Protein AF-A0A7C6U0L0-F1 (afdb_monomer)

Structure (mmCIF, N/CA/C/O backbone):
data_AF-A0A7C6U0L0-F1
#
_entry.id   AF-A0A7C6U0L0-F1
#
loop_
_atom_site.group_PDB
_atom_site.id
_atom_site.type_symbol
_atom_site.label_atom_id
_atom_site.label_alt_id
_atom_site.label_comp_id
_atom_site.label_asym_id
_atom_site.label_entity_id
_atom_site.label_seq_id
_atom_site.pdbx_PDB_ins_code
_atom_site.Cartn_x
_atom_site.Cartn_y
_atom_site.Cartn_z
_atom_site.occupancy
_atom_site.B_iso_or_equiv
_atom_site.auth_seq_id
_atom_site.auth_comp_id
_atom_site.auth_asym_id
_atom_site.auth_atom_id
_atom_site.pdbx_PDB_model_num
ATOM 1 N N . MET A 1 1 ? -5.045 2.063 33.786 1.00 40.09 1 MET A N 1
ATOM 2 C CA . MET A 1 1 ? -4.319 2.622 32.617 1.00 40.09 1 MET A CA 1
ATOM 3 C C . MET A 1 1 ? -3.631 1.487 31.844 1.00 40.09 1 MET A C 1
ATOM 5 O O . MET A 1 1 ? -2.686 0.898 32.353 1.00 40.09 1 MET A O 1
ATOM 9 N N . ARG A 1 2 ? -4.124 1.111 30.650 1.00 46.56 2 ARG A N 1
ATOM 10 C CA . ARG A 1 2 ? -3.620 -0.018 29.827 1.00 46.56 2 ARG A CA 1
ATOM 11 C C . ARG A 1 2 ? -2.349 0.372 29.035 1.00 46.56 2 ARG A C 1
ATOM 13 O O . ARG A 1 2 ? -2.424 0.637 27.841 1.00 46.56 2 ARG A O 1
ATOM 20 N N . ARG A 1 3 ? -1.165 0.389 29.665 1.00 53.34 3 ARG A N 1
ATOM 21 C CA . ARG A 1 3 ? 0.123 0.604 28.951 1.00 53.34 3 ARG A CA 1
ATOM 22 C C . ARG A 1 3 ? 0.552 -0.586 28.073 1.00 53.34 3 ARG A C 1
ATOM 24 O O . ARG A 1 3 ? 1.244 -0.391 27.080 1.00 53.34 3 ARG A O 1
ATOM 31 N N . GLN A 1 4 ? 0.091 -1.803 28.380 1.00 57.97 4 GLN A N 1
ATOM 32 C CA . GLN A 1 4 ? 0.482 -3.019 27.649 1.00 57.97 4 GLN A CA 1
ATOM 33 C C . GLN A 1 4 ? 0.001 -3.050 26.186 1.00 57.97 4 GLN A C 1
ATOM 35 O O . GLN A 1 4 ? 0.669 -3.634 25.340 1.00 57.97 4 GLN A O 1
ATOM 40 N N . SER A 1 5 ? -1.125 -2.404 25.855 1.00 67.94 5 SER A N 1
ATOM 41 C CA . SER A 1 5 ? -1.684 -2.457 24.494 1.00 67.94 5 SER A CA 1
ATOM 42 C C . SER A 1 5 ? -0.872 -1.649 23.481 1.00 67.94 5 SER A C 1
ATOM 44 O O . SER A 1 5 ? -0.714 -2.086 22.345 1.00 67.94 5 SER A O 1
ATOM 46 N N . PHE A 1 6 ? -0.365 -0.478 23.876 1.00 76.69 6 PHE A N 1
ATOM 47 C CA . PHE A 1 6 ? 0.367 0.406 22.967 1.00 76.69 6 PHE A CA 1
ATOM 48 C C . PHE A 1 6 ? 1.748 -0.159 22.631 1.00 76.69 6 PHE A C 1
ATOM 50 O O . PHE A 1 6 ? 2.103 -0.254 21.461 1.00 76.69 6 PHE A O 1
ATOM 57 N N . VAL A 1 7 ? 2.485 -0.624 23.647 1.00 84.44 7 VAL A N 1
ATOM 58 C CA . VAL A 1 7 ? 3.805 -1.246 23.456 1.00 84.44 7 VAL A CA 1
ATOM 59 C C . VAL A 1 7 ? 3.685 -2.514 22.611 1.00 84.44 7 VAL A C 1
ATOM 61 O O . VAL A 1 7 ? 4.461 -2.699 21.681 1.00 84.44 7 VAL A O 1
ATOM 64 N N . ARG A 1 8 ? 2.671 -3.354 22.862 1.00 81.69 8 ARG A N 1
ATOM 65 C CA . ARG A 1 8 ? 2.431 -4.566 22.066 1.00 81.69 8 ARG A CA 1
ATOM 66 C C . ARG A 1 8 ? 2.061 -4.240 20.615 1.00 81.69 8 ARG A C 1
ATOM 68 O O . ARG A 1 8 ? 2.573 -4.890 19.713 1.00 81.69 8 ARG A O 1
ATOM 75 N N . GLY A 1 9 ? 1.232 -3.219 20.383 1.00 83.75 9 GLY A N 1
ATOM 76 C CA . GLY A 1 9 ? 0.891 -2.754 19.034 1.00 83.75 9 GLY A CA 1
ATOM 77 C C . GLY A 1 9 ? 2.096 -2.191 18.274 1.00 83.75 9 GLY A C 1
ATOM 78 O O . GLY A 1 9 ? 2.316 -2.555 17.121 1.00 83.75 9 GLY A O 1
ATOM 79 N N . ALA A 1 10 ? 2.918 -1.374 18.936 1.00 87.69 10 ALA A N 1
ATOM 80 C CA . ALA A 1 10 ? 4.152 -0.843 18.361 1.00 87.69 10 ALA A CA 1
ATOM 81 C C . ALA A 1 10 ? 5.148 -1.961 18.016 1.00 87.69 10 ALA A C 1
ATOM 83 O O . ALA A 1 10 ? 5.743 -1.945 16.944 1.00 87.69 10 ALA A O 1
ATOM 84 N N . LEU A 1 11 ? 5.287 -2.967 18.884 1.00 91.12 11 LEU A N 1
ATOM 85 C CA . LEU A 1 11 ? 6.198 -4.092 18.667 1.00 91.12 11 LEU A CA 1
ATOM 86 C C . LEU A 1 11 ? 5.765 -4.953 17.469 1.00 91.12 11 LEU A C 1
ATOM 88 O O . LEU A 1 11 ? 6.601 -5.301 16.638 1.00 91.12 11 LEU A O 1
ATOM 92 N N . ILE A 1 12 ? 4.460 -5.214 17.323 1.00 90.12 12 ILE A N 1
ATOM 93 C CA . ILE A 1 12 ? 3.901 -5.893 16.141 1.00 90.12 12 ILE A CA 1
ATOM 94 C C . ILE A 1 12 ? 4.161 -5.073 14.873 1.00 90.12 12 ILE A C 1
ATOM 96 O O . ILE A 1 12 ? 4.598 -5.636 13.872 1.00 90.12 12 ILE A O 1
ATOM 100 N N . LEU A 1 13 ? 3.932 -3.755 14.909 1.00 87.31 13 LEU A N 1
ATOM 101 C CA . LEU A 1 13 ? 4.148 -2.885 13.751 1.00 87.31 13 LEU A CA 1
ATOM 102 C C . LEU A 1 13 ? 5.622 -2.861 13.323 1.00 87.31 13 LEU A C 1
ATOM 104 O O . LEU A 1 13 ? 5.913 -2.937 12.132 1.00 87.31 13 LEU A O 1
ATOM 108 N N . THR A 1 14 ? 6.548 -2.816 14.283 1.00 92.31 14 THR A N 1
ATOM 109 C CA . THR A 1 14 ? 7.991 -2.870 14.019 1.00 92.31 14 THR A CA 1
ATOM 110 C C . THR A 1 14 ? 8.386 -4.194 13.371 1.00 92.31 14 THR A C 1
ATOM 112 O O . THR A 1 14 ? 9.028 -4.186 12.322 1.00 92.31 14 THR A O 1
ATOM 115 N N . VAL A 1 15 ? 7.967 -5.331 13.938 1.00 94.62 15 VAL A N 1
ATOM 116 C CA . VAL A 1 15 ? 8.275 -6.661 13.380 1.00 94.62 15 VAL A CA 1
ATOM 117 C C . VAL A 1 15 ? 7.663 -6.828 11.987 1.00 94.62 15 VAL A C 1
ATOM 119 O O . VAL A 1 15 ? 8.342 -7.296 11.074 1.00 94.62 15 VAL A O 1
ATOM 122 N N . ALA A 1 16 ? 6.420 -6.384 11.789 1.00 91.94 16 ALA A N 1
ATOM 123 C CA . ALA A 1 16 ? 5.776 -6.386 10.480 1.00 91.94 16 ALA A CA 1
ATOM 124 C C . ALA A 1 16 ? 6.538 -5.511 9.470 1.00 91.94 16 ALA A C 1
ATOM 126 O O . ALA A 1 16 ? 6.775 -5.939 8.343 1.00 91.94 16 ALA A O 1
ATOM 127 N N . GLY A 1 17 ? 6.987 -4.319 9.874 1.00 91.62 17 GLY A N 1
ATOM 128 C CA . GLY A 1 17 ? 7.788 -3.431 9.030 1.00 91.62 17 GLY A CA 1
ATOM 129 C C . GLY A 1 17 ? 9.126 -4.049 8.615 1.00 91.62 17 GLY A C 1
ATOM 130 O O . GLY A 1 17 ? 9.519 -3.947 7.450 1.00 91.62 17 GLY A O 1
ATOM 131 N N . PHE A 1 18 ? 9.801 -4.743 9.536 1.00 94.88 18 PHE A N 1
ATOM 132 C CA . PHE A 1 18 ? 10.998 -5.519 9.209 1.00 94.88 18 PHE A CA 1
ATOM 133 C C . PHE A 1 18 ? 10.685 -6.650 8.230 1.00 94.88 18 PHE A C 1
ATOM 135 O O . PHE A 1 18 ? 11.374 -6.769 7.219 1.00 94.88 18 PHE A O 1
ATOM 142 N N . ALA A 1 19 ? 9.628 -7.430 8.467 1.00 94.50 19 ALA A N 1
ATOM 143 C CA . ALA A 1 19 ? 9.229 -8.518 7.576 1.00 94.50 19 ALA A CA 1
ATOM 144 C C . ALA A 1 19 ? 8.938 -8.022 6.148 1.00 94.50 19 ALA A C 1
ATOM 146 O O . ALA A 1 19 ? 9.449 -8.589 5.184 1.00 94.50 19 ALA A O 1
ATOM 147 N N . VAL A 1 20 ? 8.200 -6.915 6.003 1.00 91.75 20 VAL A N 1
ATOM 148 C CA . VAL A 1 20 ? 7.923 -6.287 4.698 1.00 91.75 20 VAL A CA 1
ATOM 149 C C . VAL A 1 20 ? 9.218 -5.878 3.995 1.00 91.75 20 VAL A C 1
ATOM 151 O O . VAL A 1 20 ? 9.377 -6.130 2.799 1.00 91.75 20 VAL A O 1
ATOM 154 N N . ARG A 1 21 ? 10.174 -5.287 4.723 1.00 89.69 21 ARG A N 1
ATOM 155 C CA . ARG A 1 21 ? 11.481 -4.918 4.160 1.00 89.69 21 ARG A CA 1
ATOM 156 C C . ARG A 1 21 ? 12.303 -6.132 3.737 1.00 89.69 21 ARG A C 1
ATOM 158 O O . ARG A 1 21 ? 12.912 -6.084 2.672 1.00 89.69 21 ARG A O 1
ATOM 165 N N . PHE A 1 22 ? 12.290 -7.210 4.518 1.00 93.88 22 PHE A N 1
ATOM 166 C CA . PHE A 1 22 ? 12.970 -8.460 4.170 1.00 93.88 22 PHE A CA 1
ATOM 167 C C . PHE A 1 22 ? 12.390 -9.093 2.902 1.00 93.88 22 PHE A C 1
ATOM 169 O O . PHE A 1 22 ? 13.144 -9.422 1.987 1.00 93.88 22 PHE A O 1
ATOM 176 N N . ILE A 1 23 ? 11.061 -9.198 2.809 1.00 92.00 23 ILE A N 1
ATOM 177 C CA . ILE A 1 23 ? 10.379 -9.722 1.617 1.00 92.00 23 ILE A CA 1
ATOM 178 C C . ILE A 1 23 ? 10.693 -8.845 0.398 1.00 92.00 23 ILE A C 1
ATOM 180 O O . ILE A 1 23 ? 11.059 -9.360 -0.657 1.00 92.00 23 ILE A O 1
ATOM 184 N N . GLY A 1 24 ? 10.612 -7.519 0.545 1.00 86.44 24 GLY A N 1
ATOM 185 C CA . GLY A 1 24 ? 10.906 -6.580 -0.539 1.00 86.44 24 GLY A CA 1
ATOM 186 C C . GLY A 1 24 ? 12.362 -6.632 -1.014 1.00 86.44 24 GLY A C 1
ATOM 187 O O . GLY A 1 24 ? 12.620 -6.558 -2.216 1.00 86.44 24 GLY A O 1
ATOM 188 N N . ALA A 1 25 ? 13.316 -6.799 -0.095 1.00 87.81 25 ALA A N 1
ATOM 189 C CA . ALA A 1 25 ? 14.725 -6.976 -0.435 1.00 87.81 25 ALA A CA 1
ATOM 190 C C . ALA A 1 25 ? 14.958 -8.292 -1.192 1.00 87.81 25 ALA A C 1
ATOM 192 O O . ALA A 1 25 ? 15.605 -8.285 -2.238 1.00 87.81 25 ALA A O 1
ATOM 193 N N . GLY A 1 26 ? 14.372 -9.398 -0.718 1.00 88.62 26 GLY A N 1
ATOM 194 C CA . GLY A 1 26 ? 14.442 -10.693 -1.398 1.00 88.62 26 GLY A CA 1
ATOM 195 C C . GLY A 1 26 ? 13.857 -10.648 -2.811 1.00 88.62 26 GLY A C 1
ATOM 196 O O . GLY A 1 26 ? 14.493 -11.115 -3.755 1.00 88.62 26 GLY A O 1
ATOM 197 N N . PHE A 1 27 ? 12.694 -10.009 -2.977 1.00 85.81 27 PHE A N 1
ATOM 198 C CA . PHE A 1 27 ? 12.068 -9.825 -4.286 1.00 85.81 27 PHE A CA 1
ATOM 199 C C . PHE A 1 27 ? 12.983 -9.071 -5.253 1.00 85.81 27 PHE A C 1
ATOM 201 O O . PHE A 1 27 ? 13.184 -9.528 -6.373 1.00 85.81 27 PHE A O 1
ATOM 208 N N . ARG A 1 28 ? 13.607 -7.968 -4.815 1.00 80.06 28 ARG A N 1
ATOM 209 C CA . ARG A 1 28 ? 14.554 -7.213 -5.654 1.00 80.06 28 ARG A CA 1
ATOM 210 C C . ARG A 1 28 ? 15.768 -8.040 -6.072 1.00 80.06 28 ARG A C 1
ATOM 212 O O . ARG A 1 28 ? 16.197 -7.917 -7.211 1.00 80.06 28 ARG A O 1
ATOM 219 N N . ILE A 1 29 ? 16.303 -8.880 -5.185 1.00 84.25 29 ILE A N 1
ATOM 220 C CA . ILE A 1 29 ? 17.453 -9.746 -5.499 1.00 84.25 29 ILE A CA 1
ATOM 221 C C . ILE A 1 29 ? 17.078 -10.782 -6.564 1.00 84.25 29 ILE A C 1
ATOM 223 O O . ILE A 1 29 ? 17.836 -10.997 -7.508 1.00 84.25 29 ILE A O 1
ATOM 227 N N . ILE A 1 30 ? 15.909 -11.415 -6.432 1.00 84.25 30 ILE A N 1
ATOM 228 C CA . ILE A 1 30 ? 15.415 -12.374 -7.430 1.00 84.25 30 ILE A CA 1
ATOM 229 C C . ILE A 1 30 ? 15.160 -11.660 -8.760 1.00 84.25 30 ILE A C 1
ATOM 231 O O . ILE A 1 30 ? 15.594 -12.141 -9.803 1.00 84.25 30 ILE A O 1
ATOM 235 N N . LEU A 1 31 ? 14.520 -10.489 -8.717 1.00 81.19 31 LEU A N 1
ATOM 236 C CA . LEU A 1 31 ? 14.244 -9.681 -9.901 1.00 81.19 31 LEU A CA 1
ATOM 237 C C . LEU A 1 31 ? 15.538 -9.303 -10.638 1.00 81.19 31 LEU A C 1
ATOM 239 O O . LEU A 1 31 ? 15.601 -9.437 -11.856 1.00 81.19 31 LEU A O 1
ATOM 243 N N . ALA A 1 32 ? 16.584 -8.917 -9.899 1.00 80.19 32 ALA A N 1
ATOM 244 C CA . ALA A 1 32 ? 17.898 -8.598 -10.457 1.00 80.19 32 ALA A CA 1
ATOM 245 C C . ALA A 1 32 ? 18.533 -9.787 -11.180 1.00 80.19 32 ALA A C 1
ATOM 247 O O . ALA A 1 32 ? 19.117 -9.622 -12.245 1.00 80.19 32 ALA A O 1
ATOM 248 N N . ARG A 1 33 ? 18.369 -10.997 -10.637 1.00 80.50 33 ARG A N 1
ATOM 249 C CA . ARG A 1 33 ? 18.879 -12.220 -11.269 1.00 80.50 33 ARG A CA 1
ATOM 250 C C . ARG A 1 33 ? 18.104 -12.626 -12.522 1.00 80.50 33 ARG A C 1
ATOM 252 O O . ARG A 1 33 ? 18.699 -13.236 -13.400 1.00 80.50 33 ARG A O 1
ATOM 259 N N . ILE A 1 34 ? 16.803 -12.339 -12.590 1.00 80.62 34 ILE A N 1
ATOM 260 C CA . ILE A 1 34 ? 15.955 -12.714 -13.736 1.00 80.62 34 ILE A CA 1
ATOM 261 C C . ILE A 1 34 ? 16.105 -11.714 -14.888 1.00 80.62 34 ILE A C 1
ATOM 263 O O . ILE A 1 34 ? 16.167 -12.121 -16.042 1.00 80.62 34 ILE A O 1
ATOM 267 N N . ILE A 1 35 ? 16.132 -10.417 -14.578 1.00 77.50 35 ILE A N 1
ATOM 268 C CA . ILE A 1 35 ? 16.096 -9.336 -15.572 1.00 77.50 35 ILE A CA 1
ATOM 269 C C . ILE A 1 35 ? 17.510 -8.915 -16.027 1.00 77.50 35 ILE A C 1
ATOM 271 O O . ILE A 1 35 ? 17.665 -8.406 -17.134 1.00 77.50 35 ILE A O 1
ATOM 275 N N . GLY A 1 36 ? 18.541 -9.141 -15.205 1.00 75.19 36 GLY A N 1
ATOM 276 C CA . GLY A 1 36 ? 19.909 -8.688 -15.475 1.00 75.19 36 GLY A CA 1
ATOM 277 C C . GLY A 1 36 ? 20.143 -7.208 -15.137 1.00 75.19 36 GLY A C 1
ATOM 278 O O . GLY A 1 36 ? 19.222 -6.476 -14.759 1.00 75.19 36 GLY A O 1
ATOM 279 N N . ASP A 1 37 ? 21.399 -6.768 -15.256 1.00 72.44 37 ASP A N 1
ATOM 280 C CA . ASP A 1 37 ? 21.849 -5.447 -14.788 1.00 72.44 37 ASP A CA 1
ATOM 281 C C . ASP A 1 37 ? 21.174 -4.276 -15.529 1.00 72.44 37 ASP A C 1
ATOM 283 O O . ASP A 1 37 ? 20.809 -3.278 -14.902 1.00 72.44 37 ASP A O 1
ATOM 287 N N . GLU A 1 38 ? 20.921 -4.408 -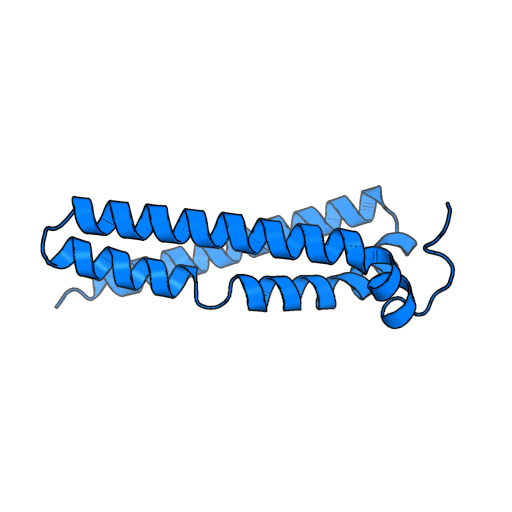16.837 1.00 68.88 38 GLU A N 1
ATOM 288 C CA . GLU A 1 38 ? 20.268 -3.358 -17.634 1.00 68.88 38 GLU A CA 1
ATOM 289 C C . GLU A 1 38 ? 18.820 -3.100 -17.195 1.00 68.88 38 GLU A C 1
ATOM 291 O O . GLU A 1 38 ? 18.414 -1.948 -17.010 1.00 68.88 38 GLU A O 1
ATOM 296 N N . GLY A 1 39 ? 18.025 -4.147 -16.961 1.00 70.06 39 GLY A N 1
ATOM 297 C CA . GLY A 1 39 ? 16.628 -3.941 -16.577 1.00 70.06 39 GLY A CA 1
ATOM 298 C C . GLY A 1 39 ? 16.439 -3.577 -15.098 1.00 70.06 39 GLY A C 1
ATOM 299 O O . GLY A 1 39 ? 15.429 -2.958 -14.755 1.00 70.06 39 GLY A O 1
ATOM 300 N N . ILE A 1 40 ? 17.425 -3.832 -14.226 1.00 75.88 40 ILE A N 1
ATOM 301 C CA . ILE A 1 40 ? 17.471 -3.200 -12.894 1.00 75.88 40 ILE A CA 1
ATOM 302 C C . ILE A 1 40 ? 17.676 -1.685 -13.018 1.00 75.88 40 ILE A C 1
ATOM 304 O O . ILE A 1 40 ? 17.055 -0.935 -12.260 1.00 75.88 40 ILE A O 1
ATOM 308 N N . GLY A 1 41 ? 18.491 -1.229 -13.976 1.00 72.06 41 GLY A N 1
ATOM 309 C CA . GLY A 1 41 ? 18.679 0.194 -14.272 1.00 72.06 41 GLY A CA 1
ATOM 310 C C . GLY A 1 41 ? 17.361 0.885 -14.627 1.00 72.06 41 GLY A C 1
ATOM 311 O O . GLY A 1 41 ? 16.986 1.872 -13.992 1.00 72.06 41 GLY A O 1
ATOM 312 N N . LEU A 1 42 ? 16.592 0.302 -15.550 1.00 74.25 42 LEU A N 1
ATOM 313 C CA . LEU A 1 42 ? 15.262 0.805 -15.921 1.00 74.25 42 LEU A CA 1
ATOM 314 C C . LEU A 1 42 ? 14.264 0.753 -14.752 1.00 74.25 42 LEU A C 1
ATOM 316 O O . LEU A 1 42 ? 13.510 1.706 -14.527 1.00 74.25 42 LEU A O 1
ATOM 320 N N . TYR A 1 43 ? 14.283 -0.324 -13.959 1.00 77.00 43 TYR A N 1
ATOM 321 C CA . TYR A 1 43 ? 13.445 -0.438 -12.765 1.00 77.00 43 TYR A CA 1
ATOM 322 C C . TYR A 1 43 ? 13.721 0.696 -11.770 1.00 77.00 43 TYR A C 1
ATOM 324 O O . TYR A 1 43 ? 12.781 1.262 -11.215 1.00 77.00 43 TYR A O 1
ATOM 332 N N . GLN A 1 44 ? 14.985 1.073 -11.556 1.00 76.25 44 GLN A N 1
ATOM 333 C CA . GLN A 1 44 ? 15.339 2.156 -10.633 1.00 76.25 44 GLN A CA 1
ATOM 334 C C . GLN A 1 44 ? 14.872 3.539 -11.103 1.00 76.25 44 GLN A C 1
ATOM 336 O O . GLN A 1 44 ? 14.578 4.377 -10.252 1.00 76.25 44 GLN A O 1
ATOM 341 N N . VAL A 1 45 ? 14.740 3.769 -12.412 1.00 77.12 45 VAL A N 1
ATOM 342 C CA . VAL A 1 45 ? 14.200 5.025 -12.965 1.00 77.12 45 VAL A CA 1
ATOM 343 C C . VAL A 1 45 ? 12.683 5.107 -12.7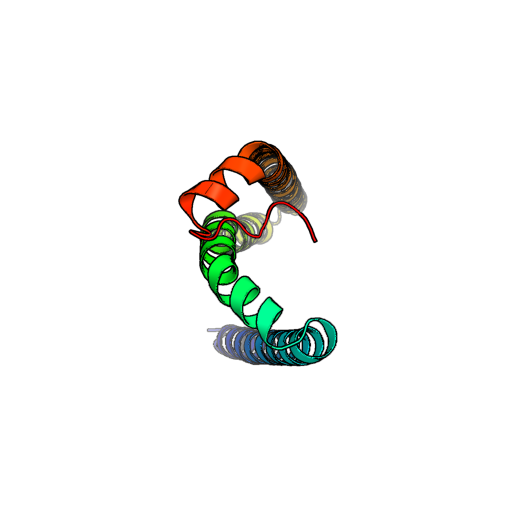76 1.00 77.12 45 VAL A C 1
ATOM 345 O O . VAL A 1 45 ? 12.157 6.139 -12.360 1.00 77.12 45 VAL A O 1
ATOM 348 N N . ALA A 1 46 ? 11.964 4.008 -13.014 1.00 76.06 46 ALA A N 1
ATOM 349 C CA . ALA A 1 46 ? 10.505 3.975 -12.887 1.00 76.06 46 ALA A CA 1
ATOM 350 C C . ALA A 1 46 ? 10.017 3.855 -11.427 1.00 76.06 46 ALA A C 1
ATOM 352 O O . ALA A 1 46 ? 8.930 4.330 -11.079 1.00 76.06 46 ALA A O 1
ATOM 353 N N . TYR A 1 47 ? 10.806 3.222 -10.553 1.00 81.06 47 TYR A N 1
ATOM 354 C CA . TYR A 1 47 ? 10.400 2.896 -9.185 1.00 81.06 47 TYR A CA 1
ATOM 355 C C . TYR A 1 47 ? 10.011 4.111 -8.322 1.00 81.06 47 TYR A C 1
ATOM 357 O O . TYR A 1 47 ? 8.998 4.013 -7.623 1.00 81.06 47 TYR A O 1
ATOM 365 N N . PRO A 1 48 ? 10.730 5.253 -8.341 1.00 81.94 48 PRO A N 1
ATOM 366 C CA . PRO A 1 48 ? 10.347 6.440 -7.584 1.00 81.94 48 PRO A CA 1
ATOM 367 C C . PRO A 1 48 ? 8.945 6.926 -7.949 1.00 81.94 48 PRO A C 1
ATOM 369 O O . PRO A 1 48 ? 8.123 7.104 -7.055 1.00 81.94 48 PRO A O 1
ATOM 372 N N . VAL A 1 49 ? 8.638 7.026 -9.244 1.00 80.25 49 VAL A N 1
ATOM 373 C CA . VAL A 1 49 ? 7.335 7.478 -9.764 1.00 80.25 49 VAL A CA 1
ATOM 374 C C . VAL A 1 49 ? 6.219 6.559 -9.281 1.00 80.25 49 VAL A C 1
ATOM 376 O O . VAL A 1 49 ? 5.227 7.025 -8.715 1.00 80.25 49 VAL A O 1
ATOM 379 N N . TYR A 1 50 ? 6.413 5.245 -9.432 1.00 80.12 50 TYR A N 1
ATOM 380 C CA . TYR A 1 50 ? 5.489 4.244 -8.907 1.00 80.12 50 TYR A CA 1
ATOM 381 C C . TYR A 1 50 ? 5.303 4.395 -7.391 1.00 80.12 50 TYR A C 1
ATOM 383 O O . TYR A 1 50 ? 4.174 4.414 -6.902 1.00 80.12 50 TYR A O 1
ATOM 391 N N . SER A 1 51 ? 6.396 4.554 -6.640 1.00 82.50 51 SER A N 1
ATOM 392 C CA . SER A 1 51 ? 6.342 4.661 -5.183 1.00 82.50 51 SER A CA 1
ATOM 393 C C . SER A 1 51 ? 5.613 5.922 -4.710 1.00 82.50 51 SER A C 1
ATOM 395 O O . SER A 1 51 ? 4.862 5.854 -3.739 1.00 82.50 51 SER A O 1
ATOM 397 N N . THR A 1 52 ? 5.761 7.049 -5.412 1.00 81.25 52 THR A N 1
ATOM 398 C CA . THR A 1 52 ? 5.077 8.306 -5.090 1.00 81.25 52 THR A CA 1
ATOM 399 C C . THR A 1 52 ? 3.583 8.207 -5.370 1.00 81.25 52 THR A C 1
ATOM 401 O O . THR A 1 52 ? 2.780 8.567 -4.510 1.00 81.25 52 THR A O 1
ATOM 404 N N . LEU A 1 53 ? 3.191 7.662 -6.524 1.00 79.38 53 LEU A N 1
ATOM 405 C CA . LEU A 1 53 ? 1.781 7.435 -6.856 1.00 79.38 53 LEU A CA 1
ATOM 406 C C . LEU A 1 53 ? 1.120 6.460 -5.875 1.00 79.38 53 LEU A C 1
ATOM 408 O O . LEU A 1 53 ? 0.010 6.712 -5.396 1.00 79.38 53 LEU A O 1
ATOM 412 N N . LEU A 1 54 ? 1.821 5.381 -5.518 1.00 79.75 54 LEU A N 1
ATOM 413 C CA . LEU A 1 54 ? 1.362 4.423 -4.517 1.00 79.75 54 LEU A CA 1
ATOM 414 C C . LEU A 1 54 ? 1.225 5.078 -3.139 1.00 79.75 54 LEU A C 1
ATOM 416 O O . LEU A 1 54 ? 0.222 4.867 -2.456 1.00 79.75 54 LEU A O 1
ATOM 420 N N . ALA A 1 55 ? 2.203 5.891 -2.736 1.00 82.50 55 ALA A N 1
ATOM 421 C CA . ALA A 1 55 ? 2.165 6.614 -1.473 1.00 82.50 55 ALA A CA 1
ATOM 422 C C . ALA A 1 55 ? 0.986 7.589 -1.430 1.00 82.50 55 ALA A C 1
ATOM 424 O O . ALA A 1 55 ? 0.241 7.561 -0.463 1.00 82.50 55 ALA A O 1
ATOM 425 N N . ILE A 1 56 ? 0.741 8.379 -2.478 1.00 79.19 56 ILE A N 1
ATOM 426 C CA . ILE A 1 56 ? -0.419 9.286 -2.548 1.00 79.19 56 ILE A CA 1
ATOM 427 C C . ILE A 1 56 ? -1.736 8.499 -2.470 1.00 79.19 56 ILE A C 1
ATOM 429 O O . ILE A 1 56 ? -2.657 8.901 -1.764 1.00 79.19 56 ILE A O 1
ATOM 433 N N . SER A 1 57 ? -1.810 7.350 -3.144 1.00 76.31 57 SER A N 1
ATOM 434 C CA . SER A 1 57 ? -3.024 6.523 -3.187 1.00 76.31 57 SER A CA 1
ATOM 435 C C . SER A 1 57 ? -3.331 5.831 -1.855 1.00 76.31 57 SER A C 1
ATOM 437 O O . SER A 1 57 ? -4.492 5.589 -1.529 1.00 76.31 57 SER A O 1
ATOM 439 N N . THR A 1 58 ? -2.298 5.480 -1.086 1.00 79.62 58 THR A N 1
ATOM 440 C CA . THR A 1 58 ? -2.429 4.683 0.145 1.00 79.62 58 THR A CA 1
ATOM 441 C C . THR A 1 58 ? -2.186 5.481 1.424 1.00 79.62 58 THR A C 1
ATOM 443 O O . THR A 1 58 ? -2.521 5.005 2.513 1.00 79.62 58 THR A O 1
ATOM 446 N N . ALA A 1 59 ? -1.655 6.702 1.332 1.00 77.06 59 ALA A N 1
ATOM 447 C CA . ALA A 1 59 ? -1.430 7.564 2.481 1.00 77.06 59 ALA A CA 1
ATOM 448 C C . ALA A 1 59 ? -2.764 7.926 3.138 1.00 77.06 59 ALA A C 1
ATOM 450 O O . ALA A 1 59 ? -3.679 8.466 2.525 1.00 77.06 59 ALA A O 1
ATOM 451 N N . GLY A 1 60 ? -2.883 7.617 4.427 1.00 73.25 60 GLY A N 1
ATOM 452 C CA . GLY A 1 60 ? -4.001 8.060 5.258 1.00 73.25 60 GLY A CA 1
ATOM 453 C C . GLY A 1 60 ? -5.284 7.238 5.138 1.00 73.25 60 GLY A C 1
ATOM 454 O O . GLY A 1 60 ? -6.006 7.147 6.129 1.00 73.25 60 GLY A O 1
ATOM 455 N N . VAL A 1 61 ? -5.549 6.561 4.015 1.00 78.06 61 VAL A N 1
ATOM 456 C CA . VAL A 1 61 ? -6.783 5.769 3.847 1.00 78.06 61 VAL A CA 1
ATOM 457 C C . VAL A 1 61 ? -6.891 4.626 4.876 1.00 78.06 61 VAL A C 1
ATOM 459 O O . VAL A 1 61 ? -7.897 4.570 5.586 1.00 78.06 61 VAL A O 1
ATOM 462 N N . PRO A 1 62 ? -5.870 3.768 5.088 1.00 78.00 62 PRO A N 1
ATOM 463 C CA . PRO A 1 62 ? -5.945 2.692 6.085 1.00 78.00 62 PRO A CA 1
ATOM 464 C C . PRO A 1 62 ? -6.050 3.215 7.525 1.00 78.00 62 PRO A C 1
ATOM 466 O O . PRO A 1 62 ? -6.703 2.606 8.377 1.00 78.00 62 PRO A O 1
ATOM 469 N N . ILE A 1 63 ? -5.425 4.366 7.794 1.00 80.00 63 ILE A N 1
ATOM 470 C CA . ILE A 1 63 ? -5.435 5.025 9.105 1.00 80.00 63 ILE A CA 1
ATOM 471 C C . ILE A 1 63 ? -6.837 5.576 9.397 1.00 80.00 63 ILE A C 1
ATOM 473 O O . ILE A 1 63 ? -7.377 5.347 10.481 1.00 80.00 63 ILE A O 1
ATOM 477 N N . ALA A 1 64 ? -7.456 6.243 8.419 1.00 80.06 64 ALA A N 1
ATOM 478 C CA . ALA A 1 64 ? -8.818 6.756 8.523 1.00 80.06 64 ALA A CA 1
ATOM 479 C C . ALA A 1 64 ? -9.833 5.621 8.730 1.00 80.06 64 ALA A C 1
ATOM 481 O O . ALA A 1 64 ? -10.675 5.713 9.624 1.00 80.06 64 ALA A O 1
ATOM 482 N N . ILE A 1 65 ? -9.704 4.518 7.980 1.00 83.12 65 ILE A N 1
ATOM 483 C CA . ILE A 1 65 ? -10.547 3.323 8.143 1.00 83.12 65 ILE A CA 1
ATOM 484 C C . ILE A 1 65 ? -10.402 2.748 9.552 1.00 83.12 65 ILE A C 1
ATOM 486 O O . ILE A 1 65 ? -11.405 2.514 10.224 1.00 83.12 65 ILE A O 1
ATOM 490 N N . SER A 1 66 ? -9.168 2.568 10.029 1.00 83.19 66 SER A N 1
ATOM 491 C CA . SER A 1 66 ? -8.905 2.023 11.367 1.00 83.19 66 SER A CA 1
ATOM 492 C C . SER A 1 66 ? -9.531 2.885 12.466 1.00 83.19 66 SER A C 1
ATOM 494 O O . SER A 1 66 ? -10.117 2.352 13.412 1.00 83.19 66 SER A O 1
ATOM 496 N N . LYS A 1 67 ? -9.471 4.217 12.325 1.00 80.94 67 LYS A N 1
ATOM 497 C CA . LYS A 1 67 ? -10.085 5.159 13.270 1.00 80.94 67 LYS A CA 1
ATOM 498 C C . LYS A 1 67 ? -11.614 5.089 13.235 1.00 80.94 67 LYS A C 1
ATOM 500 O O . LYS A 1 67 ? -12.227 4.949 14.292 1.00 80.94 67 LYS A O 1
ATOM 505 N N . LEU A 1 68 ? -12.221 5.141 12.047 1.00 82.25 68 LEU A N 1
ATOM 506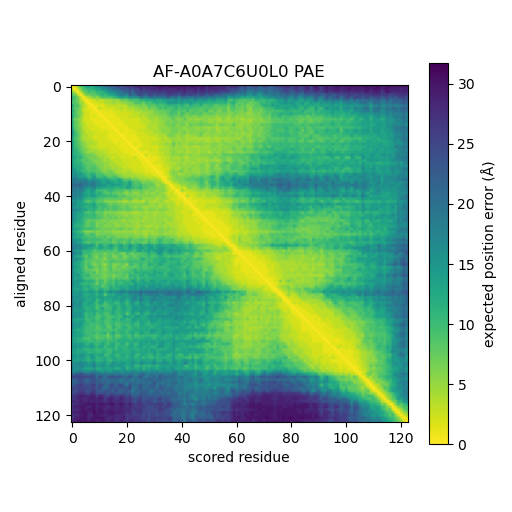 C CA . LEU A 1 68 ? -13.678 5.110 11.885 1.00 82.25 68 LEU A CA 1
ATOM 507 C C . LEU A 1 68 ? -14.276 3.784 12.371 1.00 82.25 68 LEU A C 1
ATOM 509 O O . LEU A 1 68 ? -15.237 3.786 13.137 1.00 82.25 68 LEU A O 1
ATOM 513 N N . VAL A 1 69 ? -13.681 2.649 11.996 1.00 83.25 69 VAL A N 1
ATOM 514 C CA . VAL A 1 69 ? -14.129 1.323 12.454 1.00 83.25 69 VAL A CA 1
ATOM 515 C C . VAL A 1 69 ? -14.036 1.217 13.977 1.00 83.25 69 VAL A C 1
ATOM 517 O O . VAL A 1 69 ? -14.983 0.747 14.604 1.00 83.25 69 VAL A O 1
ATOM 520 N N . SER A 1 70 ? -12.949 1.710 14.583 1.00 82.06 70 SER A N 1
ATOM 521 C CA . SER A 1 70 ? -12.788 1.713 16.045 1.00 82.06 70 SER A CA 1
ATOM 522 C C . SER A 1 70 ? -13.829 2.589 16.753 1.00 82.06 70 SER A C 1
ATOM 524 O O . SER A 1 70 ? -14.303 2.212 17.823 1.00 82.06 70 SER A O 1
ATOM 526 N N . GLN A 1 71 ? -14.230 3.720 16.155 1.00 82.44 71 GLN A N 1
ATOM 527 C CA . GLN A 1 71 ? -15.300 4.572 16.692 1.00 82.44 71 GLN A CA 1
ATOM 528 C C . GLN A 1 71 ? -16.653 3.845 16.706 1.00 82.44 71 GLN A C 1
ATOM 530 O O . GLN A 1 71 ? -17.278 3.767 17.762 1.00 82.44 71 GLN A O 1
ATOM 535 N N . TYR A 1 72 ? -17.077 3.244 15.588 1.00 81.12 72 TYR A N 1
ATOM 536 C CA . TYR A 1 72 ? -18.341 2.490 15.540 1.00 81.12 72 TYR A CA 1
ATOM 537 C C . TYR A 1 72 ? -18.331 1.250 16.448 1.00 81.12 72 TYR A C 1
ATOM 539 O O . TYR A 1 72 ? -19.335 0.961 17.098 1.00 81.12 72 TYR A O 1
ATOM 547 N N . LEU A 1 73 ? -17.186 0.562 16.574 1.00 83.38 73 LEU A N 1
ATOM 548 C CA . LEU A 1 73 ? -17.039 -0.556 17.513 1.00 83.38 73 LEU A CA 1
ATOM 549 C C . LEU A 1 73 ? -17.181 -0.110 18.975 1.00 83.38 73 LEU A C 1
ATOM 551 O O . LEU A 1 73 ? -17.763 -0.838 19.775 1.00 83.38 73 LEU A O 1
ATOM 555 N N . SER A 1 74 ? -16.668 1.073 19.329 1.00 83.19 74 SER A N 1
ATOM 556 C CA . SER A 1 74 ? -16.712 1.576 20.711 1.00 83.19 74 SER A CA 1
ATOM 557 C C . SER A 1 74 ? -18.123 1.910 21.205 1.00 83.19 74 SER A C 1
ATOM 559 O O . SER A 1 74 ? -18.376 1.846 22.403 1.00 83.19 74 SER A O 1
ATOM 561 N N . VAL A 1 75 ? -19.048 2.202 20.285 1.00 85.00 75 VAL A N 1
ATOM 562 C CA . VAL A 1 75 ? -20.467 2.481 20.571 1.00 85.00 75 VAL A CA 1
ATOM 563 C C . VAL A 1 75 ? -21.321 1.196 20.503 1.00 85.00 75 VAL A C 1
ATOM 565 O O . VAL A 1 75 ? -22.523 1.231 20.738 1.00 85.00 75 VAL A O 1
ATOM 568 N N . GLY A 1 76 ? -20.715 0.036 20.206 1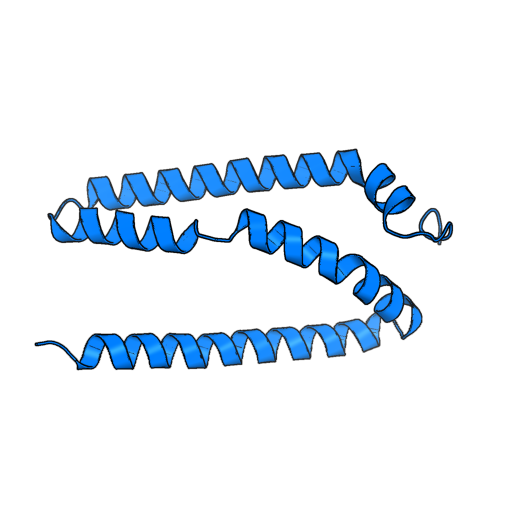.00 82.56 76 GLY A N 1
ATOM 569 C CA . GLY A 1 76 ? -21.413 -1.253 20.087 1.00 82.56 76 GLY A CA 1
ATOM 570 C C . GLY A 1 76 ? -22.146 -1.465 18.756 1.00 82.56 76 GLY A C 1
ATOM 571 O O . GLY A 1 76 ? -22.815 -2.484 18.57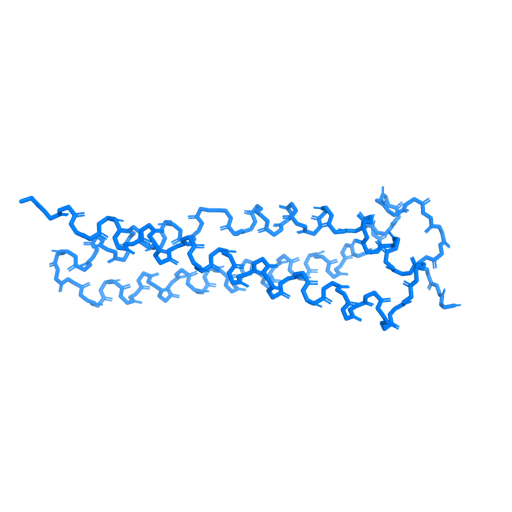8 1.00 82.56 76 GLY A O 1
ATOM 572 N N . ASP A 1 77 ? -22.005 -0.548 17.792 1.00 82.38 77 ASP A N 1
ATOM 573 C CA . ASP A 1 77 ? -22.630 -0.660 16.472 1.00 82.38 77 ASP A CA 1
ATOM 574 C C . ASP A 1 77 ? -21.736 -1.425 15.483 1.00 82.38 77 ASP A C 1
ATOM 576 O O . ASP A 1 77 ? -21.056 -0.876 14.606 1.00 82.38 77 ASP A O 1
ATOM 580 N N . TYR A 1 78 ? -21.767 -2.751 15.604 1.00 82.00 78 TYR A N 1
ATOM 581 C CA . TYR A 1 78 ? -21.055 -3.660 14.704 1.00 82.00 78 TYR A CA 1
ATOM 582 C C . TYR A 1 78 ? -21.570 -3.602 13.256 1.00 82.00 78 TYR A C 1
ATOM 584 O O . TYR A 1 78 ? -20.809 -3.864 12.317 1.00 82.00 78 TYR A O 1
ATOM 592 N N . ARG A 1 79 ? -22.849 -3.254 13.044 1.00 81.75 79 ARG A N 1
ATOM 593 C CA . ARG A 1 79 ? -23.435 -3.129 11.698 1.00 81.75 79 ARG A CA 1
ATOM 594 C C . ARG A 1 79 ? -22.903 -1.878 11.001 1.00 81.75 79 ARG A C 1
ATOM 596 O O . ARG A 1 79 ? -22.502 -1.973 9.837 1.00 81.75 79 ARG A O 1
ATOM 603 N N . GLY A 1 80 ? -22.835 -0.752 11.711 1.00 78.31 80 GLY A N 1
ATOM 604 C CA . GLY A 1 80 ? -22.218 0.494 11.256 1.00 78.31 80 GLY A CA 1
ATOM 605 C C . GLY A 1 80 ? -20.740 0.315 10.915 1.00 78.31 80 GLY A C 1
ATOM 606 O O . GLY A 1 80 ? -20.326 0.635 9.799 1.00 78.31 80 GLY A O 1
ATOM 607 N N . ALA A 1 81 ? -19.969 -0.324 11.802 1.00 78.19 81 ALA A N 1
ATOM 608 C CA . ALA A 1 81 ? -18.554 -0.625 11.566 1.00 78.19 81 ALA A CA 1
ATOM 609 C C . ALA A 1 81 ? -18.330 -1.454 10.285 1.00 78.19 81 ALA A C 1
ATOM 611 O O . ALA A 1 81 ? -17.460 -1.133 9.469 1.00 78.19 81 ALA A O 1
ATOM 612 N N . ARG A 1 82 ? -19.154 -2.488 10.057 1.00 82.19 82 ARG A N 1
ATOM 613 C CA . ARG A 1 82 ? -19.059 -3.345 8.863 1.00 82.19 82 ARG A CA 1
ATOM 614 C C . ARG A 1 82 ? -19.481 -2.617 7.584 1.00 82.19 82 ARG A C 1
ATOM 616 O O . ARG A 1 82 ? -18.883 -2.847 6.529 1.00 82.19 82 ARG A O 1
ATOM 623 N N . ARG A 1 83 ? -20.469 -1.717 7.668 1.00 83.38 83 ARG A N 1
ATOM 624 C CA . ARG A 1 83 ? -20.875 -0.845 6.554 1.00 83.38 83 ARG A CA 1
ATOM 625 C C . ARG A 1 83 ? -19.747 0.093 6.148 1.00 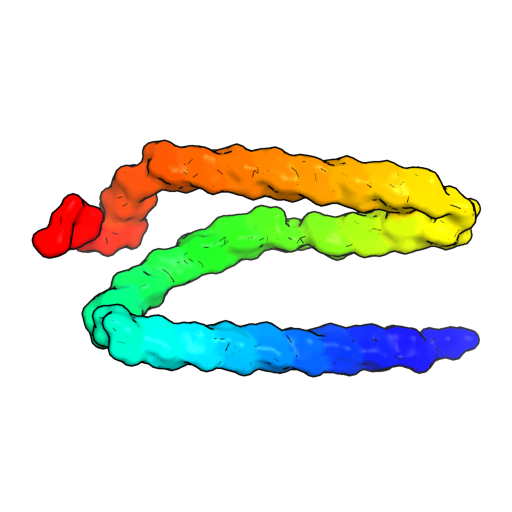83.38 83 ARG A C 1
ATOM 627 O O . ARG A 1 83 ? -19.417 0.133 4.969 1.00 83.38 83 ARG A O 1
ATOM 634 N N . VAL A 1 84 ? -19.131 0.779 7.111 1.00 81.94 84 VAL A N 1
ATOM 635 C CA . VAL A 1 84 ? -18.016 1.705 6.862 1.00 81.94 84 VAL A CA 1
ATOM 636 C C . VAL A 1 84 ? -16.821 0.977 6.265 1.00 81.94 84 VAL A C 1
ATOM 638 O O . VAL A 1 84 ? -16.272 1.431 5.265 1.00 81.94 84 VAL A O 1
ATOM 641 N N . PHE A 1 85 ? -16.467 -0.187 6.812 1.00 81.00 85 PHE A N 1
ATOM 642 C CA . PHE A 1 85 ? -15.400 -1.014 6.258 1.00 81.00 85 PHE A CA 1
ATOM 643 C C . PHE A 1 85 ? -15.682 -1.404 4.798 1.00 81.00 85 PHE A C 1
ATOM 645 O O . PHE A 1 85 ? -14.838 -1.211 3.928 1.00 81.00 85 PHE A O 1
ATOM 652 N N . THR A 1 86 ? -16.898 -1.878 4.507 1.00 81.06 86 THR A N 1
ATOM 653 C CA . THR A 1 86 ? -17.296 -2.271 3.144 1.00 81.06 86 THR A CA 1
ATOM 654 C C . THR A 1 86 ? -17.297 -1.083 2.183 1.00 81.06 86 THR A C 1
ATOM 656 O O . THR A 1 86 ? -16.860 -1.214 1.041 1.00 81.06 86 THR A O 1
ATOM 659 N N . LEU A 1 87 ? -17.774 0.083 2.629 1.00 84.94 87 LEU A N 1
ATOM 660 C CA . LEU A 1 87 ? -17.783 1.300 1.820 1.00 84.94 87 LEU A CA 1
ATOM 661 C C . LEU A 1 87 ? -16.356 1.751 1.502 1.00 84.94 87 LEU A C 1
ATOM 663 O O . LEU A 1 87 ? -16.056 2.080 0.360 1.00 84.94 87 LEU A O 1
ATOM 667 N N . ALA A 1 88 ? -15.466 1.702 2.491 1.00 81.75 88 ALA A N 1
ATOM 668 C CA . ALA A 1 88 ? -14.074 2.076 2.317 1.00 81.75 88 ALA A CA 1
ATOM 669 C C . ALA A 1 88 ? -13.334 1.136 1.358 1.00 81.75 88 ALA A C 1
ATOM 671 O O . ALA A 1 88 ? -12.617 1.611 0.480 1.00 81.75 88 ALA A O 1
ATOM 672 N N . VAL A 1 89 ? -13.560 -0.180 1.461 1.00 81.25 89 VAL A N 1
ATOM 673 C CA . VAL A 1 89 ? -13.020 -1.155 0.498 1.00 81.25 89 VAL A CA 1
ATOM 674 C C . VAL A 1 89 ? -13.550 -0.886 -0.911 1.00 81.25 89 VAL A C 1
ATOM 676 O O . VAL A 1 89 ? -12.772 -0.912 -1.859 1.00 81.25 89 VAL A O 1
ATOM 679 N N . LYS A 1 90 ? -14.843 -0.572 -1.069 1.00 85.69 90 LYS A N 1
ATOM 680 C CA . LYS A 1 90 ? -15.409 -0.206 -2.378 1.00 85.69 90 LYS A CA 1
ATOM 681 C C . LYS A 1 90 ? -14.779 1.064 -2.946 1.00 85.69 90 LYS A C 1
ATOM 683 O O . LYS A 1 90 ? -14.445 1.081 -4.123 1.00 85.69 90 LYS A O 1
ATOM 688 N N . ILE A 1 91 ? -14.593 2.099 -2.128 1.00 83.31 91 ILE A N 1
ATOM 689 C CA . ILE A 1 91 ? -13.956 3.351 -2.559 1.00 83.31 91 ILE A CA 1
ATOM 690 C C . ILE A 1 91 ? -12.513 3.091 -2.996 1.00 83.31 91 ILE A C 1
ATOM 692 O O . ILE A 1 91 ? -12.133 3.547 -4.067 1.00 83.31 91 ILE A O 1
ATOM 696 N N . LEU A 1 92 ? -11.747 2.314 -2.223 1.00 81.75 92 LEU A N 1
ATOM 697 C CA . LEU A 1 92 ? -10.386 1.893 -2.578 1.00 81.75 92 LEU A CA 1
ATOM 698 C C . LEU A 1 92 ? -10.341 1.080 -3.876 1.00 81.75 92 LEU A C 1
ATOM 700 O O . LEU A 1 92 ? -9.451 1.280 -4.696 1.00 81.75 92 LEU A O 1
ATOM 704 N N . ALA A 1 93 ? -11.291 0.166 -4.072 1.00 83.69 93 ALA A N 1
ATOM 705 C CA . ALA A 1 93 ? -11.365 -0.642 -5.283 1.00 83.69 93 ALA A CA 1
ATOM 706 C C . ALA A 1 93 ? -11.675 0.219 -6.514 1.00 83.69 93 ALA A C 1
ATOM 708 O O . ALA A 1 93 ? -11.031 0.067 -7.548 1.00 83.69 93 ALA A O 1
ATOM 709 N N . VAL A 1 94 ? -12.621 1.156 -6.396 1.00 86.44 94 VAL A N 1
ATOM 710 C CA . VAL A 1 94 ? -12.980 2.071 -7.487 1.00 86.44 94 VAL A CA 1
ATOM 711 C C . VAL A 1 94 ? -11.846 3.055 -7.767 1.00 86.44 94 VAL A C 1
ATOM 713 O O . VAL A 1 94 ? -11.486 3.229 -8.926 1.00 86.44 94 VAL A O 1
ATOM 716 N N . SER A 1 95 ? -11.239 3.663 -6.744 1.00 80.12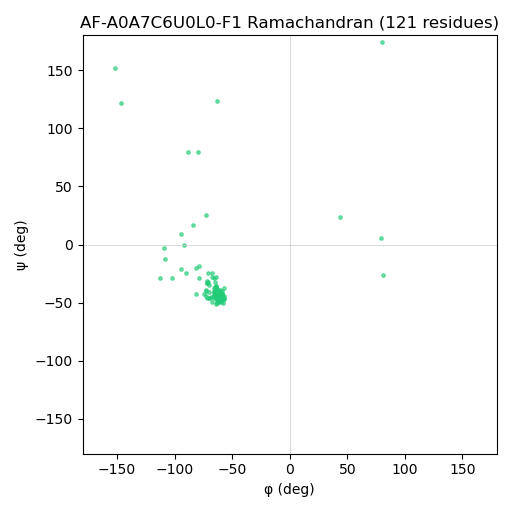 95 SER A N 1
ATOM 717 C CA . SER A 1 95 ? -10.121 4.591 -6.943 1.00 80.12 95 SER A CA 1
ATOM 718 C C . SER A 1 95 ? -8.900 3.885 -7.529 1.00 80.12 95 SER A C 1
ATOM 720 O O . SER A 1 95 ? -8.299 4.401 -8.468 1.00 80.12 95 SER A O 1
ATOM 722 N N . GLY A 1 96 ? -8.580 2.679 -7.054 1.00 79.50 96 GLY A N 1
ATOM 723 C CA . GLY A 1 96 ? -7.517 1.847 -7.613 1.00 79.50 96 GLY A CA 1
ATOM 724 C C . GLY A 1 96 ? -7.780 1.468 -9.069 1.00 79.50 96 GLY A C 1
ATOM 725 O O . GLY A 1 96 ? -6.880 1.571 -9.899 1.00 79.50 96 GLY A O 1
ATOM 726 N N . PHE A 1 97 ? -9.020 1.104 -9.405 1.00 85.94 97 PHE A N 1
ATOM 727 C CA . PHE A 1 97 ? -9.413 0.808 -10.781 1.00 85.94 97 PHE A CA 1
ATOM 728 C C . PHE A 1 97 ? -9.293 2.039 -11.688 1.00 85.94 97 PHE A C 1
ATOM 730 O O . PHE A 1 97 ? -8.701 1.954 -12.759 1.00 85.94 97 PHE A O 1
ATOM 737 N N . VAL A 1 98 ? -9.774 3.202 -11.239 1.00 85.62 98 VAL A N 1
ATOM 738 C CA . VAL A 1 98 ? -9.670 4.463 -11.991 1.00 85.62 98 VAL A CA 1
ATOM 739 C C . VAL A 1 98 ? -8.209 4.852 -12.220 1.00 85.62 98 VAL A C 1
ATOM 741 O O . VAL A 1 98 ? -7.845 5.184 -13.344 1.00 85.62 98 VAL A O 1
ATOM 744 N N . ILE A 1 99 ? -7.358 4.765 -11.193 1.00 78.19 99 ILE A N 1
ATOM 745 C CA . ILE A 1 99 ? -5.923 5.068 -11.314 1.00 78.19 99 ILE A CA 1
ATOM 746 C C . ILE A 1 99 ? -5.232 4.062 -12.241 1.00 78.19 99 ILE A C 1
ATOM 748 O O . ILE A 1 99 ? -4.411 4.460 -13.063 1.00 78.19 99 ILE A O 1
ATOM 752 N N . SER A 1 100 ? -5.582 2.776 -12.160 1.00 79.31 100 SER A N 1
ATOM 753 C CA . SER A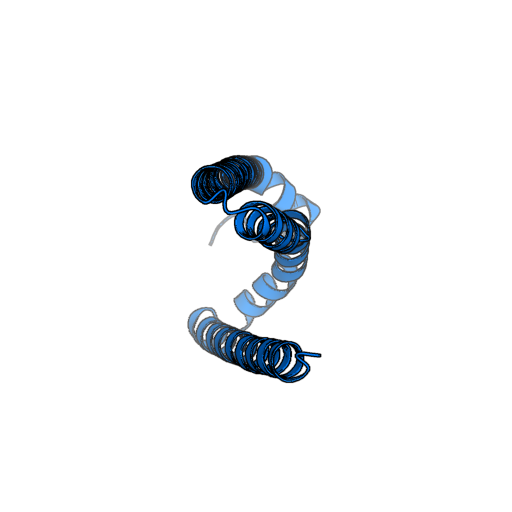 1 100 ? -5.030 1.738 -13.035 1.00 79.31 100 SER A CA 1
ATOM 754 C C . SER A 1 100 ? -5.398 1.974 -14.503 1.00 79.31 100 SER A C 1
ATOM 756 O O . SER A 1 100 ? -4.517 1.932 -15.361 1.00 79.31 100 SER A O 1
ATOM 758 N N . VAL A 1 101 ? -6.660 2.304 -14.794 1.00 84.94 101 VAL A N 1
ATOM 759 C CA . VAL A 1 101 ? -7.115 2.654 -16.150 1.00 84.94 101 VAL A CA 1
ATOM 760 C C . VAL A 1 101 ? -6.452 3.948 -16.628 1.00 84.94 101 VAL A C 1
ATOM 762 O O . VAL A 1 101 ? -5.977 4.013 -17.761 1.00 84.94 101 VAL A O 1
ATOM 765 N N . ALA A 1 102 ? -6.351 4.961 -15.765 1.00 79.69 102 ALA A N 1
ATOM 766 C CA . ALA A 1 102 ? -5.677 6.212 -16.091 1.00 79.69 102 ALA A CA 1
ATOM 767 C C . ALA A 1 102 ? -4.188 5.995 -16.406 1.00 79.69 102 ALA A C 1
ATOM 769 O O . ALA A 1 102 ? -3.697 6.561 -17.381 1.00 79.69 102 ALA A O 1
ATOM 770 N N . MET A 1 103 ? -3.482 5.151 -15.644 1.00 71.44 103 MET A N 1
ATOM 771 C CA . MET A 1 103 ? -2.094 4.780 -15.943 1.00 71.44 103 MET A CA 1
ATOM 772 C C . MET A 1 103 ? -1.976 3.987 -17.243 1.00 71.44 103 MET A C 1
ATOM 774 O O . MET A 1 103 ? -1.058 4.255 -18.007 1.00 71.44 103 MET A O 1
ATOM 778 N N . TYR A 1 104 ? -2.888 3.051 -17.519 1.00 77.12 104 TYR A N 1
ATOM 779 C CA . TYR A 1 104 ? -2.869 2.274 -18.762 1.00 77.12 104 TYR A CA 1
ATOM 780 C C . TYR A 1 104 ? -3.030 3.172 -19.998 1.00 77.12 104 TYR A C 1
ATOM 782 O O . TYR A 1 104 ? -2.272 3.051 -20.955 1.00 77.12 104 TYR A O 1
ATOM 790 N N . LEU A 1 105 ? -3.957 4.134 -19.948 1.00 78.12 105 LEU A N 1
ATOM 791 C CA . LEU A 1 105 ? -4.191 5.082 -21.043 1.00 78.12 105 LEU A CA 1
ATOM 792 C C . LEU A 1 105 ? -3.065 6.121 -21.187 1.00 78.12 105 LEU A C 1
ATOM 794 O O . LEU A 1 105 ? -2.751 6.533 -22.299 1.00 78.12 105 LEU A O 1
ATOM 798 N N . ASN A 1 106 ? -2.437 6.531 -20.080 1.00 69.75 106 ASN A N 1
ATOM 799 C CA . ASN A 1 106 ? -1.331 7.499 -20.076 1.00 69.75 106 ASN A CA 1
ATOM 800 C C . ASN A 1 106 ? 0.057 6.837 -20.108 1.00 69.75 106 ASN A C 1
ATOM 802 O O . ASN A 1 106 ? 1.064 7.533 -19.969 1.00 69.75 106 ASN A O 1
ATOM 806 N N . ALA A 1 107 ? 0.136 5.519 -20.313 1.00 63.62 107 ALA A N 1
ATOM 807 C CA . ALA A 1 107 ? 1.398 4.781 -20.332 1.00 63.62 107 ALA A CA 1
ATOM 808 C C . ALA A 1 107 ? 2.372 5.338 -21.386 1.00 63.62 107 ALA A C 1
ATOM 810 O O . ALA A 1 107 ? 3.562 5.472 -21.107 1.00 63.62 107 ALA A O 1
ATOM 811 N N . GLY A 1 108 ? 1.855 5.758 -22.548 1.00 58.91 108 GLY A N 1
ATOM 812 C CA . GLY A 1 108 ? 2.649 6.405 -23.598 1.00 58.91 108 GLY A CA 1
ATOM 813 C C . GLY A 1 108 ? 3.262 7.743 -23.166 1.00 58.91 108 GLY A C 1
ATOM 814 O O . GLY A 1 108 ? 4.446 7.970 -23.381 1.00 58.91 108 GLY A O 1
ATOM 815 N N . LEU A 1 109 ? 2.500 8.595 -22.470 1.00 58.22 109 LEU A N 1
ATOM 816 C CA . LEU A 1 109 ? 2.967 9.911 -22.002 1.00 58.22 109 LEU A CA 1
ATOM 817 C C . LEU A 1 109 ? 3.975 9.812 -20.846 1.00 58.22 109 LEU A C 1
ATOM 819 O O . LEU A 1 109 ? 4.876 10.645 -20.735 1.00 58.22 109 LEU A O 1
ATOM 823 N N . ILE A 1 110 ? 3.832 8.801 -19.982 1.00 57.78 110 ILE A N 1
ATOM 824 C CA . ILE A 1 110 ? 4.762 8.537 -18.873 1.00 57.78 110 ILE A CA 1
ATOM 825 C C . ILE A 1 110 ? 6.102 8.023 -19.419 1.00 57.78 110 ILE A C 1
ATOM 827 O O . ILE A 1 110 ? 7.151 8.467 -18.955 1.00 57.78 110 ILE A O 1
ATOM 831 N N . ALA A 1 111 ? 6.080 7.151 -20.432 1.00 55.06 111 ALA A N 1
ATOM 832 C CA . ALA A 1 111 ? 7.293 6.685 -21.100 1.00 55.06 111 ALA A CA 1
ATOM 833 C C . ALA A 1 111 ? 8.041 7.839 -21.793 1.00 55.06 111 ALA A C 1
ATOM 835 O O . ALA A 1 111 ? 9.249 7.973 -21.633 1.00 55.06 111 ALA A O 1
ATOM 836 N N . GLU A 1 112 ? 7.329 8.730 -22.483 1.00 54.72 112 GLU A N 1
ATOM 837 C CA . GLU A 1 112 ? 7.951 9.814 -23.254 1.00 54.72 112 GLU A CA 1
ATOM 838 C C . GLU A 1 112 ? 8.535 10.937 -22.379 1.00 54.72 112 GLU A C 1
ATOM 840 O O . GLU A 1 112 ? 9.613 11.457 -22.666 1.00 54.72 112 GLU A O 1
ATOM 845 N N . ARG A 1 113 ? 7.847 11.323 -21.293 1.00 54.50 113 ARG A N 1
ATOM 846 C CA . ARG A 1 113 ? 8.263 12.467 -20.457 1.00 54.50 113 ARG A CA 1
ATOM 847 C C . ARG A 1 113 ? 9.114 12.113 -19.244 1.00 54.50 113 ARG A C 1
ATOM 849 O O . ARG A 1 113 ? 9.777 13.007 -18.725 1.00 54.50 113 ARG A O 1
ATOM 856 N N . ILE A 1 114 ? 9.075 10.868 -18.763 1.00 52.75 114 ILE A N 1
ATOM 857 C CA . ILE A 1 114 ? 9.796 10.469 -17.543 1.00 52.75 114 ILE A CA 1
ATOM 858 C C . ILE A 1 114 ? 10.940 9.488 -17.833 1.00 52.75 114 ILE A C 1
ATOM 860 O O . ILE A 1 114 ? 11.931 9.517 -17.107 1.00 52.75 114 ILE A O 1
ATO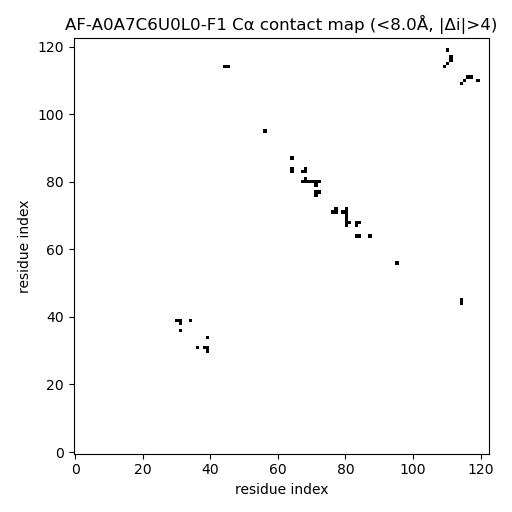M 864 N N . ALA A 1 115 ? 10.866 8.663 -18.886 1.00 48.75 115 ALA A N 1
ATOM 865 C CA . ALA A 1 115 ? 11.928 7.690 -19.160 1.00 48.75 115 ALA A CA 1
ATOM 866 C C . ALA A 1 115 ? 13.144 8.280 -19.894 1.00 48.75 115 ALA A C 1
ATOM 868 O O . ALA A 1 115 ? 14.204 7.673 -19.826 1.00 48.75 115 ALA A O 1
ATOM 869 N N . GLN A 1 116 ? 13.011 9.431 -20.569 1.00 52.78 116 GLN A N 1
ATOM 870 C CA . GLN A 1 116 ? 14.083 10.121 -21.312 1.00 52.78 116 GLN A CA 1
ATOM 871 C C . GLN A 1 116 ? 14.992 9.213 -22.175 1.00 52.78 116 GLN A C 1
ATOM 873 O O . GLN A 1 116 ? 16.108 9.605 -22.505 1.00 52.78 116 GLN A O 1
ATOM 878 N N . ASP A 1 117 ? 14.516 8.031 -22.579 1.00 48.78 117 ASP A N 1
ATOM 879 C CA . ASP A 1 117 ? 15.247 7.138 -23.467 1.00 48.78 117 ASP A CA 1
ATOM 880 C C . ASP A 1 117 ? 14.294 6.363 -24.388 1.00 48.78 117 ASP A C 1
ATOM 882 O O . ASP A 1 117 ? 13.391 5.629 -23.971 1.00 48.78 117 ASP A O 1
ATOM 886 N N . THR A 1 118 ? 14.533 6.552 -25.680 1.00 52.09 118 THR A N 1
ATOM 887 C CA . THR A 1 118 ? 13.777 6.118 -26.863 1.00 52.09 118 THR A CA 1
ATOM 888 C C . THR A 1 118 ? 13.901 4.605 -27.122 1.00 52.09 118 THR A C 1
ATOM 890 O O . THR A 1 118 ? 13.762 4.145 -28.252 1.00 52.09 118 THR A O 1
ATOM 893 N N . ARG A 1 119 ? 14.173 3.789 -26.094 1.00 52.34 119 ARG A N 1
ATOM 894 C CA . ARG A 1 119 ? 14.343 2.324 -26.216 1.00 52.34 119 ARG A CA 1
ATOM 895 C C . ARG A 1 119 ? 13.198 1.510 -25.613 1.00 52.34 119 ARG A C 1
ATOM 897 O O . ARG A 1 119 ? 13.168 0.299 -25.767 1.00 52.34 119 ARG A O 1
ATOM 904 N N . ALA A 1 120 ? 12.212 2.158 -24.994 1.00 51.34 120 ALA A N 1
ATOM 905 C CA . ALA A 1 120 ? 11.037 1.490 -24.425 1.00 51.34 120 ALA A CA 1
ATOM 906 C C . ALA A 1 120 ? 9.905 1.219 -25.440 1.00 51.34 120 ALA A C 1
ATOM 908 O O . ALA A 1 120 ? 8.769 0.999 -25.022 1.00 51.34 120 ALA A O 1
ATOM 909 N N . TYR A 1 121 ? 10.175 1.269 -26.754 1.00 47.69 121 TYR A N 1
ATOM 910 C CA . TYR A 1 121 ? 9.134 1.056 -27.766 1.00 47.69 121 TYR A CA 1
ATOM 911 C C . TYR A 1 121 ? 9.152 -0.337 -28.417 1.00 47.69 121 TYR A C 1
ATOM 913 O O . TYR A 1 121 ? 8.077 -0.817 -28.748 1.00 47.69 121 TYR A O 1
ATOM 921 N N . TYR A 1 122 ? 10.287 -1.035 -28.537 1.00 41.97 122 TYR A N 1
ATOM 922 C CA . TYR A 1 122 ? 10.336 -2.432 -29.011 1.00 41.97 122 TYR A CA 1
ATOM 923 C C . TYR A 1 122 ? 11.549 -3.184 -28.413 1.00 41.97 122 TYR A C 1
ATOM 925 O O . TYR A 1 122 ? 12.532 -2.520 -28.080 1.00 41.97 122 TYR A O 1
ATOM 933 N N . PRO A 1 123 ? 11.465 -4.523 -28.242 1.00 45.16 123 PRO A N 1
ATOM 934 C CA . PRO A 1 123 ? 12.586 -5.394 -27.861 1.00 45.16 123 PRO A CA 1
ATOM 935 C C . PRO A 1 123 ? 13.815 -5.255 -28.767 1.00 45.16 123 PRO A C 1
ATOM 937 O O . PRO A 1 123 ? 13.645 -4.896 -29.956 1.00 45.16 123 PRO A O 1
#

Radius of gyration: 20.14 Å; Cα contacts (8 Å, |Δi|>4): 30; chains: 1; bounding box: 45×25×62 Å

pLDDT: mean 76.73, std 12.51, range [40.09, 94.88]

Secondary structure (DSSP, 8-state):
--HHHHHHHHHHHHHHHHHHHHHHHHHHHHHHHHHHHHHHHHHHHHHHHHHHHHHHHHSSHHHHHHHHHHHHHHTT-HHHHHHHHHHHHHHHHHHHHHHHHHHHHTHHHHHHHHS--TTSS--

Sequence (123 aa):
MRRQSFVRGALILTVAGFAVRFIGAGFRIILARIIGDEGIGLYQVAYPVYSTLLAISTAGVPIAISKLVSQYLSVGDYRGARRVFTLAVKILAVSGFVISVAMYLNAGLIAERIAQDTRAYYP

Foldseek 3Di:
DPPPVVVVVVVVVVVVVVVVVVVVVVVLVVVCVVVDDVVNVVCVLCVVVVVVVVCVLPPPLVVVLVVQLVVCVVVVNNVSSVVSNVVSVVVSVVVVVVVVVVCVVCVVVCCVPRVPDPPVPDD

Solvent-accessible surface area (backbone atoms only — not comparable to full-atom values): 6974 Å² total; per-residue (Å²): 135,80,65,68,60,58,57,52,51,50,52,51,52,52,54,49,53,50,50,53,50,51,52,53,52,51,50,52,55,53,48,40,71,73,59,32,74,69,49,45,54,54,46,62,67,49,45,59,60,52,50,51,55,49,44,66,72,53,59,60,54,66,59,51,49,55,51,52,35,50,53,30,49,74,75,68,35,59,67,58,22,52,49,52,52,52,52,51,53,50,50,50,51,51,52,50,49,51,51,50,53,50,47,64,74,40,44,67,60,50,48,64,75,69,59,79,52,96,64,85,82,63,135

Mean predicted aligned error: 11.6 Å